Protein AF-A0A939RH05-F1 (afdb_monomer_lite)

Structure (mmCIF, N/CA/C/O backbone):
data_AF-A0A939RH05-F1
#
_entry.id   AF-A0A939RH05-F1
#
loop_
_atom_site.group_PDB
_atom_site.id
_atom_site.type_symbol
_atom_site.label_atom_id
_atom_site.label_alt_id
_atom_site.label_comp_id
_atom_site.label_asym_id
_atom_site.label_entity_id
_atom_site.label_seq_id
_atom_site.pdbx_PDB_ins_code
_atom_site.Cartn_x
_atom_site.Cartn_y
_atom_site.Cartn_z
_atom_site.occupancy
_atom_site.B_iso_or_equiv
_atom_site.auth_seq_id
_atom_site.auth_comp_id
_atom_site.auth_asym_id
_atom_site.auth_atom_id
_atom_site.pdbx_PDB_model_num
ATOM 1 N N . MET A 1 1 ? 24.840 -11.692 -16.134 1.00 40.72 1 MET A N 1
ATOM 2 C CA . MET A 1 1 ? 25.183 -10.286 -15.817 1.00 40.72 1 MET A CA 1
ATOM 3 C C . MET A 1 1 ? 23.890 -9.511 -15.577 1.00 40.72 1 MET A C 1
ATOM 5 O O . MET A 1 1 ? 23.160 -9.248 -16.523 1.00 40.72 1 MET A O 1
ATOM 9 N N . SER A 1 2 ? 23.541 -9.234 -14.318 1.00 48.94 2 SER A N 1
ATOM 10 C CA . SER A 1 2 ? 22.360 -8.439 -13.950 1.00 48.94 2 SER A CA 1
ATOM 11 C C . SER A 1 2 ? 22.568 -6.985 -14.378 1.00 48.94 2 SER A C 1
ATOM 13 O O . SER A 1 2 ? 23.469 -6.324 -13.863 1.00 48.94 2 SER A O 1
ATOM 15 N N . ARG A 1 3 ? 21.777 -6.498 -15.342 1.00 54.12 3 ARG A N 1
ATOM 16 C CA . ARG A 1 3 ? 21.884 -5.119 -15.833 1.00 54.12 3 ARG A CA 1
ATOM 17 C C . ARG A 1 3 ? 21.601 -4.130 -14.686 1.00 54.12 3 ARG A C 1
ATOM 19 O O . ARG A 1 3 ? 20.607 -4.315 -13.982 1.00 54.12 3 ARG A O 1
ATOM 26 N N . PRO A 1 4 ? 22.428 -3.088 -14.495 1.00 59.06 4 PRO A N 1
ATOM 27 C CA . PRO A 1 4 ? 22.259 -2.099 -13.425 1.00 59.06 4 PRO A CA 1
ATOM 28 C C . PRO A 1 4 ? 20.908 -1.356 -13.461 1.00 59.06 4 PRO A C 1
ATOM 30 O O . PRO A 1 4 ? 20.462 -0.883 -12.418 1.00 59.06 4 PRO A O 1
ATOM 33 N N . SER A 1 5 ? 20.209 -1.331 -14.603 1.00 62.38 5 SER A N 1
ATOM 34 C CA . SER A 1 5 ? 18.868 -0.737 -14.748 1.00 62.38 5 SER A CA 1
ATOM 35 C C . SER A 1 5 ? 17.805 -1.406 -13.864 1.00 62.38 5 SER A C 1
ATOM 37 O O . SER A 1 5 ? 17.005 -0.724 -13.228 1.00 62.38 5 SER A O 1
ATOM 39 N N . GLY A 1 6 ? 17.878 -2.732 -13.695 1.00 71.81 6 GLY A N 1
ATOM 40 C CA . GLY A 1 6 ? 16.884 -3.493 -12.933 1.00 71.81 6 GLY A CA 1
ATOM 41 C C . GLY A 1 6 ? 16.858 -3.189 -11.432 1.00 71.81 6 GLY A C 1
ATOM 42 O O . GLY A 1 6 ? 15.846 -3.444 -10.780 1.00 71.81 6 GLY A O 1
ATOM 43 N N . ARG A 1 7 ? 17.953 -2.647 -10.874 1.00 82.56 7 ARG A N 1
ATOM 44 C CA . ARG A 1 7 ? 18.017 -2.220 -9.465 1.00 82.56 7 ARG A CA 1
ATOM 45 C C . ARG A 1 7 ? 17.340 -0.869 -9.251 1.00 82.56 7 ARG A C 1
ATOM 47 O O . ARG A 1 7 ? 16.650 -0.708 -8.252 1.00 82.56 7 ARG A O 1
ATOM 54 N N . LEU A 1 8 ? 17.506 0.073 -10.181 1.00 86.44 8 LEU A N 1
ATOM 55 C CA . LEU A 1 8 ? 16.866 1.386 -10.094 1.00 86.44 8 LEU A CA 1
ATOM 56 C C . LEU A 1 8 ? 15.343 1.256 -10.225 1.00 86.44 8 LEU A C 1
ATOM 58 O O . LEU A 1 8 ? 14.609 1.812 -9.417 1.00 86.44 8 LEU A O 1
ATOM 62 N N . GLU A 1 9 ? 14.875 0.450 -11.180 1.00 86.50 9 GLU A N 1
ATOM 63 C CA . GLU A 1 9 ? 13.450 0.138 -11.368 1.00 86.50 9 GLU A CA 1
ATOM 64 C C . GLU A 1 9 ? 12.837 -0.484 -10.105 1.00 86.50 9 GLU A C 1
ATOM 66 O O . GLU A 1 9 ? 11.746 -0.104 -9.688 1.00 86.50 9 GLU A O 1
ATOM 71 N N . ALA A 1 10 ? 13.559 -1.410 -9.462 1.00 87.19 10 ALA A N 1
ATOM 72 C CA . ALA A 1 10 ? 13.124 -2.036 -8.216 1.00 87.19 10 ALA A CA 1
ATOM 73 C C . ALA A 1 10 ? 13.067 -1.035 -7.052 1.00 87.19 10 ALA A C 1
ATOM 75 O O . ALA A 1 10 ? 12.123 -1.070 -6.269 1.00 87.19 10 ALA A O 1
ATOM 76 N N . LEU A 1 11 ? 14.042 -0.126 -6.954 1.00 91.06 11 LEU A N 1
ATOM 77 C CA . LEU A 1 11 ? 14.052 0.926 -5.935 1.00 91.06 11 LEU A CA 1
ATOM 78 C C . LEU A 1 11 ? 12.913 1.928 -6.138 1.00 91.06 11 LEU A C 1
ATOM 80 O O . LEU A 1 11 ? 12.234 2.272 -5.175 1.00 91.06 11 LEU A O 1
ATOM 84 N N . LEU A 1 12 ? 12.665 2.360 -7.377 1.00 90.06 12 LEU A N 1
ATOM 85 C CA . LEU A 1 12 ? 11.559 3.263 -7.707 1.00 90.06 12 LEU A CA 1
ATOM 86 C C . LEU A 1 12 ? 10.204 2.610 -7.431 1.00 90.06 12 LEU A C 1
ATOM 88 O O . LEU A 1 12 ? 9.325 3.227 -6.832 1.00 90.06 12 LEU A O 1
ATOM 92 N N . ALA A 1 13 ? 10.053 1.344 -7.810 1.00 91.81 13 ALA A N 1
ATOM 93 C CA . ALA A 1 13 ? 8.868 0.561 -7.508 1.00 91.81 13 ALA A CA 1
ATOM 94 C C . ALA A 1 13 ? 8.647 0.406 -5.996 1.00 91.81 13 ALA A C 1
ATOM 96 O O . ALA A 1 13 ? 7.541 0.636 -5.510 1.00 91.81 13 ALA A O 1
ATOM 97 N N . ALA A 1 14 ? 9.696 0.079 -5.238 1.00 91.38 14 ALA A N 1
ATOM 98 C CA . ALA A 1 14 ? 9.627 -0.025 -3.784 1.00 91.38 14 ALA A CA 1
ATOM 99 C C . ALA A 1 14 ? 9.269 1.319 -3.129 1.00 91.38 14 ALA A C 1
ATOM 101 O O . ALA A 1 14 ? 8.418 1.356 -2.242 1.00 91.38 14 ALA A O 1
ATOM 102 N N . ALA A 1 15 ? 9.853 2.425 -3.600 1.00 92.31 15 ALA A N 1
ATOM 103 C CA . ALA A 1 15 ? 9.531 3.769 -3.126 1.00 92.31 15 ALA A CA 1
ATOM 104 C C . ALA A 1 15 ? 8.066 4.141 -3.412 1.00 92.31 15 ALA A C 1
ATOM 106 O O . ALA A 1 15 ? 7.373 4.639 -2.524 1.00 92.31 15 ALA A O 1
ATOM 107 N N . GLY A 1 16 ? 7.561 3.843 -4.612 1.00 92.56 16 GLY A N 1
ATOM 108 C CA . GLY A 1 16 ? 6.157 4.071 -4.960 1.00 92.56 16 GLY A CA 1
ATOM 109 C C . GLY A 1 16 ? 5.189 3.194 -4.161 1.00 92.56 16 GLY A C 1
ATOM 110 O O . GLY A 1 16 ? 4.146 3.670 -3.710 1.00 92.56 16 GLY A O 1
ATOM 111 N N . GLY A 1 17 ? 5.554 1.938 -3.894 1.00 93.19 17 GLY A N 1
ATOM 112 C CA . GLY A 1 17 ? 4.794 1.072 -2.996 1.00 93.19 17 GLY A CA 1
ATOM 113 C C . GLY A 1 17 ? 4.761 1.586 -1.559 1.00 93.19 17 GLY A C 1
ATOM 114 O O . GLY A 1 17 ? 3.690 1.654 -0.958 1.00 93.19 17 GLY A O 1
ATOM 115 N N . ALA A 1 18 ? 5.899 2.034 -1.026 1.00 92.25 18 ALA A N 1
ATOM 116 C CA . ALA A 1 18 ? 5.975 2.636 0.304 1.00 92.25 18 ALA A CA 1
ATOM 117 C C . ALA A 1 18 ? 5.133 3.921 0.407 1.00 92.25 18 ALA A C 1
ATOM 119 O O . ALA A 1 18 ? 4.400 4.098 1.380 1.00 92.25 18 ALA A O 1
ATOM 120 N N . ALA A 1 19 ? 5.167 4.783 -0.615 1.00 93.81 19 ALA A N 1
ATOM 121 C CA . ALA A 1 19 ? 4.330 5.981 -0.672 1.00 93.81 19 ALA A CA 1
ATOM 122 C C . ALA A 1 19 ? 2.830 5.636 -0.701 1.00 93.81 19 ALA A C 1
ATOM 124 O O . ALA A 1 19 ? 2.027 6.270 -0.016 1.00 93.81 19 ALA A O 1
ATOM 125 N N . THR A 1 20 ? 2.454 4.590 -1.440 1.00 94.31 20 THR A N 1
ATOM 126 C CA . THR A 1 20 ? 1.061 4.127 -1.515 1.00 94.31 20 THR A CA 1
ATOM 127 C C . THR A 1 20 ? 0.600 3.523 -0.184 1.00 94.31 20 THR A C 1
ATOM 129 O O . THR A 1 20 ? -0.507 3.813 0.266 1.00 94.31 20 THR A O 1
ATOM 132 N N . ALA A 1 21 ? 1.454 2.748 0.494 1.00 91.81 21 ALA A N 1
ATOM 133 C CA . ALA A 1 21 ? 1.186 2.267 1.851 1.00 91.81 21 ALA A CA 1
ATOM 134 C C . ALA A 1 21 ? 1.003 3.427 2.840 1.00 91.81 21 ALA A C 1
ATOM 136 O O . ALA A 1 21 ? 0.078 3.402 3.650 1.00 91.81 21 ALA A O 1
ATOM 137 N N . LEU A 1 22 ? 1.834 4.469 2.759 1.00 93.38 22 LEU A N 1
ATOM 138 C CA . LEU A 1 22 ? 1.702 5.647 3.615 1.00 93.38 22 LEU A CA 1
ATOM 139 C C . LEU A 1 22 ? 0.357 6.352 3.394 1.00 93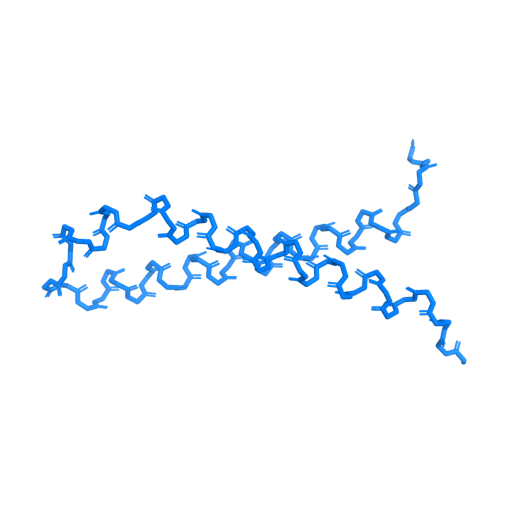.38 22 LEU A C 1
ATOM 141 O O . LEU A 1 22 ? -0.344 6.656 4.357 1.00 93.38 22 LEU A O 1
ATOM 145 N N . LEU A 1 23 ? -0.037 6.561 2.136 1.00 91.94 23 LEU A N 1
ATOM 146 C CA . LEU A 1 23 ? -1.337 7.147 1.798 1.00 91.94 23 LEU A CA 1
ATOM 147 C C . LEU A 1 23 ? -2.495 6.289 2.316 1.00 91.94 23 LEU A C 1
ATOM 149 O O . LEU A 1 23 ? -3.409 6.818 2.947 1.00 91.94 23 LEU A O 1
ATOM 153 N N . ALA A 1 24 ? -2.432 4.968 2.129 1.00 91.12 24 ALA A N 1
ATOM 154 C CA . ALA A 1 24 ? -3.424 4.051 2.681 1.00 91.12 24 ALA A CA 1
ATOM 155 C C . ALA A 1 24 ? -3.498 4.161 4.211 1.00 91.12 24 ALA A C 1
ATOM 157 O O . ALA A 1 24 ? -4.589 4.225 4.774 1.00 91.12 24 ALA A O 1
ATOM 158 N N . ARG A 1 25 ? -2.350 4.261 4.892 1.00 90.06 25 ARG A N 1
ATOM 159 C CA . ARG A 1 25 ? -2.286 4.422 6.349 1.00 90.06 25 ARG A CA 1
ATOM 160 C C . ARG A 1 25 ? -2.929 5.722 6.820 1.00 90.06 25 ARG A C 1
ATOM 162 O O . ARG A 1 25 ? -3.621 5.701 7.835 1.00 90.06 25 ARG A O 1
ATOM 169 N N . LEU A 1 26 ? -2.707 6.821 6.100 1.00 91.75 26 LEU A N 1
ATOM 170 C CA . LEU A 1 26 ? -3.300 8.126 6.401 1.00 91.75 26 LEU A CA 1
ATOM 171 C C . LEU A 1 26 ? -4.821 8.098 6.221 1.00 91.75 26 LEU A C 1
ATOM 173 O O . LEU A 1 26 ? -5.545 8.527 7.117 1.00 91.75 26 LEU A O 1
ATOM 177 N N . LEU A 1 27 ? -5.306 7.526 5.116 1.00 89.69 27 LEU A N 1
ATOM 178 C CA . LEU A 1 27 ? -6.742 7.382 4.847 1.00 89.69 27 LEU A CA 1
ATOM 179 C C . LEU A 1 27 ? -7.432 6.480 5.880 1.00 89.69 27 LEU A C 1
ATOM 181 O O . LEU A 1 27 ? -8.530 6.781 6.342 1.00 89.69 27 LEU A O 1
ATOM 185 N N . LEU A 1 28 ? -6.762 5.404 6.297 1.00 87.88 28 LEU A N 1
ATOM 186 C CA . LEU A 1 28 ? -7.244 4.490 7.335 1.00 87.88 28 LEU A CA 1
ATOM 187 C C . LEU A 1 28 ? -7.000 5.015 8.762 1.00 87.88 28 LEU A C 1
ATOM 189 O O . LEU A 1 28 ? -7.415 4.375 9.728 1.00 87.88 28 LEU A O 1
ATOM 193 N N . GLY A 1 29 ? -6.352 6.172 8.930 1.00 86.75 29 GLY A N 1
ATOM 194 C CA . GLY A 1 29 ? -6.011 6.738 10.237 1.00 86.75 29 GLY A CA 1
ATOM 195 C C . GLY A 1 29 ? -7.240 7.023 11.104 1.00 86.75 29 GLY A C 1
ATOM 196 O O . GLY A 1 29 ? -7.243 6.710 12.294 1.00 86.75 29 GLY A O 1
ATOM 197 N N . GLY A 1 30 ? -8.319 7.528 10.496 1.00 84.00 30 GLY A N 1
ATOM 198 C CA . GLY A 1 30 ? -9.593 7.749 11.190 1.00 84.00 30 GLY A CA 1
ATOM 199 C C . GLY A 1 30 ? -10.238 6.450 11.680 1.00 84.00 30 GLY A C 1
ATOM 200 O O . GLY A 1 30 ? -10.736 6.388 12.801 1.00 84.00 30 GLY A O 1
ATOM 201 N N . LEU A 1 31 ? -10.153 5.378 10.886 1.00 84.00 31 LEU A N 1
ATOM 202 C CA . LEU A 1 31 ? -10.649 4.056 11.278 1.00 84.00 31 LEU A CA 1
ATOM 203 C C . LEU A 1 31 ? -9.803 3.435 12.391 1.00 84.00 31 LEU A C 1
ATOM 205 O O . LEU A 1 31 ? -10.355 2.801 13.288 1.00 84.00 31 LEU A O 1
ATOM 209 N N . TYR A 1 32 ? -8.491 3.678 12.377 1.00 83.00 32 TYR A N 1
ATOM 210 C CA . TYR A 1 32 ? -7.593 3.293 13.465 1.00 83.00 32 TYR A CA 1
ATOM 211 C C . TYR A 1 32 ? -7.989 3.927 14.790 1.00 83.00 32 TYR A C 1
ATOM 213 O O . TYR A 1 32 ? -8.018 3.240 15.805 1.00 83.00 32 TYR A O 1
ATOM 221 N N . LEU A 1 33 ? -8.292 5.228 14.777 1.00 85.38 33 LEU A N 1
ATOM 222 C CA . LEU A 1 33 ? -8.738 5.961 15.961 1.00 85.38 33 LEU A CA 1
ATOM 223 C C . LEU A 1 33 ? -10.097 5.451 16.458 1.00 85.38 33 LEU A C 1
ATOM 225 O O . LEU A 1 33 ? -10.302 5.340 17.663 1.00 85.38 33 LEU A O 1
ATOM 229 N N . ALA A 1 34 ? -10.995 5.084 15.543 1.00 86.56 34 ALA A N 1
ATOM 230 C CA . ALA A 1 34 ? -12.307 4.548 15.892 1.00 86.56 34 ALA A CA 1
ATOM 231 C C . ALA A 1 34 ? -12.255 3.130 16.500 1.00 86.56 34 ALA A C 1
ATOM 233 O O . ALA A 1 34 ? -13.089 2.806 17.338 1.00 86.56 34 ALA A O 1
ATOM 234 N N . HIS A 1 35 ? -11.271 2.303 16.125 1.00 86.88 35 HIS A N 1
ATOM 235 C CA . HIS A 1 35 ? -11.187 0.888 16.524 1.00 86.88 35 HIS A CA 1
ATOM 236 C C . HIS A 1 35 ? -9.972 0.583 17.418 1.00 86.88 35 HIS A C 1
ATOM 238 O O . HIS A 1 35 ? -9.475 -0.542 17.435 1.00 86.88 35 HIS A O 1
ATOM 244 N N . GLN A 1 36 ? -9.474 1.560 18.188 1.00 82.06 36 GLN A N 1
ATOM 245 C CA . GLN A 1 36 ? -8.285 1.372 19.044 1.00 82.06 36 GLN A CA 1
ATOM 246 C C . GLN A 1 36 ? -8.438 0.270 20.101 1.00 82.06 36 GLN A C 1
ATOM 248 O O . GLN A 1 36 ? -7.442 -0.278 20.568 1.00 82.06 36 GLN A O 1
ATOM 253 N N . GLN A 1 37 ? -9.675 -0.058 20.471 1.00 86.25 37 GLN A N 1
ATOM 254 C CA . GLN A 1 37 ? -10.004 -1.105 21.441 1.00 86.25 37 GLN A CA 1
ATOM 255 C C . GLN A 1 37 ? -10.049 -2.510 20.802 1.00 86.25 37 GLN A C 1
ATOM 257 O O . GLN A 1 37 ? -10.128 -3.505 21.518 1.00 86.25 37 GLN A O 1
ATOM 262 N N . GLU A 1 38 ? -9.975 -2.616 19.469 1.00 90.75 38 GLU A N 1
ATOM 263 C CA . GLU A 1 38 ? -10.144 -3.867 18.726 1.00 90.75 38 GLU A CA 1
ATOM 264 C C . GLU A 1 38 ? -8.843 -4.287 18.013 1.00 90.75 38 GLU A C 1
ATOM 266 O O . GLU A 1 38 ? -8.629 -3.996 16.831 1.00 90.75 38 GLU A O 1
ATOM 271 N N . PRO A 1 39 ? -7.948 -5.031 18.691 1.00 85.31 39 PRO A N 1
ATOM 272 C CA . PRO A 1 39 ? -6.642 -5.397 18.141 1.00 85.31 39 PRO A CA 1
ATOM 273 C C . PRO A 1 39 ? -6.728 -6.276 16.887 1.00 85.31 39 PRO A C 1
ATOM 275 O O . PRO A 1 39 ? -5.824 -6.246 16.054 1.00 85.31 39 PRO A O 1
ATOM 278 N N . ALA A 1 40 ? -7.803 -7.052 16.727 1.00 88.31 40 ALA A N 1
ATOM 279 C CA . ALA A 1 40 ? -8.033 -7.851 15.525 1.00 88.31 40 ALA A CA 1
ATOM 280 C C . ALA A 1 40 ? -8.267 -6.970 14.288 1.00 88.31 40 ALA A C 1
ATOM 282 O O . ALA A 1 40 ? -7.723 -7.253 13.221 1.00 88.31 40 ALA A O 1
ATOM 283 N N . VAL A 1 41 ? -9.021 -5.881 14.448 1.00 86.25 41 VAL A N 1
ATOM 284 C CA . VAL A 1 41 ? -9.322 -4.924 13.379 1.00 86.25 41 VAL A CA 1
ATOM 285 C C . VAL A 1 41 ? -8.069 -4.140 12.991 1.00 86.25 41 VAL A C 1
ATOM 287 O O . VAL A 1 41 ? -7.763 -4.009 11.808 1.00 86.25 41 VAL A O 1
ATOM 290 N N . LEU A 1 42 ? -7.280 -3.707 13.978 1.00 86.75 42 LEU A N 1
ATOM 291 C CA . LEU A 1 42 ? -6.002 -3.027 13.740 1.00 86.75 42 LEU A CA 1
ATOM 292 C C . LEU A 1 42 ? -5.032 -3.920 12.946 1.00 86.75 42 LEU A C 1
ATOM 294 O O . LEU A 1 42 ? -4.481 -3.483 11.941 1.00 86.75 42 LEU A O 1
ATOM 298 N N . ARG A 1 43 ? -4.896 -5.203 13.310 1.00 88.44 43 ARG A N 1
ATOM 299 C CA . ARG A 1 43 ? -4.062 -6.159 12.551 1.00 88.44 43 ARG A CA 1
ATOM 300 C C . ARG A 1 43 ? -4.524 -6.327 11.104 1.00 88.44 43 ARG A C 1
ATOM 302 O O . ARG A 1 43 ? -3.688 -6.437 10.209 1.00 88.44 43 ARG A O 1
ATOM 309 N N . TRP A 1 44 ? -5.835 -6.344 10.870 1.00 90.56 44 TRP A N 1
ATOM 310 C CA . TRP A 1 44 ? -6.395 -6.393 9.520 1.00 90.56 44 TRP A CA 1
ATOM 311 C C . TRP A 1 44 ? -6.062 -5.141 8.713 1.00 90.56 44 TRP A C 1
ATOM 313 O O . TRP A 1 44 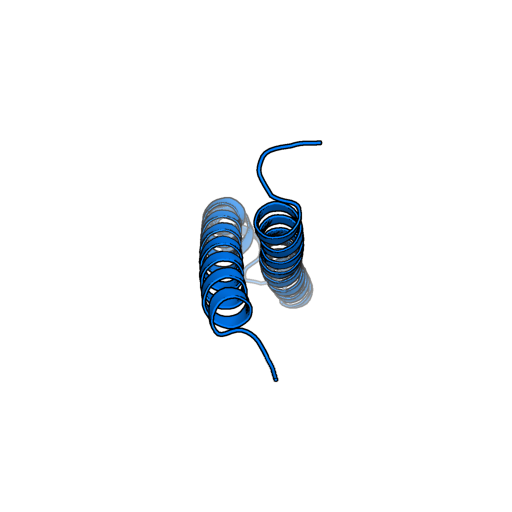? -5.703 -5.252 7.541 1.00 90.56 44 TRP A O 1
ATOM 323 N N . PHE A 1 45 ? -6.120 -3.961 9.330 1.00 89.25 45 PHE A N 1
ATOM 324 C CA . PHE A 1 45 ? -5.728 -2.729 8.657 1.00 89.25 45 PHE A CA 1
ATOM 325 C C . PHE A 1 45 ? -4.227 -2.663 8.371 1.00 89.25 45 PHE A C 1
ATOM 327 O O . PHE A 1 45 ? -3.856 -2.263 7.269 1.00 89.25 45 PHE A O 1
ATOM 334 N N . ASP A 1 46 ? -3.367 -3.089 9.298 1.00 90.25 46 ASP A N 1
ATOM 335 C CA . ASP A 1 46 ? -1.924 -3.188 9.040 1.00 90.25 46 ASP A CA 1
ATOM 336 C C . ASP A 1 46 ? -1.645 -4.128 7.857 1.00 90.25 46 ASP A C 1
ATOM 338 O O . ASP A 1 46 ? -0.907 -3.773 6.934 1.00 90.25 46 ASP A O 1
ATOM 342 N N . ALA A 1 47 ? -2.301 -5.293 7.823 1.00 91.69 47 ALA A N 1
ATOM 343 C CA . ALA A 1 47 ? -2.194 -6.226 6.704 1.00 91.69 47 ALA A CA 1
ATOM 344 C C . ALA A 1 47 ? -2.683 -5.607 5.382 1.00 91.69 47 ALA A C 1
ATOM 346 O O . ALA A 1 47 ? -2.030 -5.768 4.349 1.00 91.69 47 ALA A O 1
ATOM 347 N N . ALA A 1 48 ? -3.789 -4.859 5.408 1.00 91.62 48 ALA A N 1
ATOM 348 C CA . ALA A 1 48 ? -4.313 -4.166 4.235 1.00 91.62 48 ALA A CA 1
ATOM 349 C C . ALA A 1 48 ? -3.337 -3.097 3.716 1.00 91.62 48 ALA A C 1
ATOM 351 O O . ALA A 1 48 ? -3.072 -3.043 2.515 1.00 91.62 48 ALA A O 1
ATOM 352 N N . VAL A 1 49 ? -2.746 -2.289 4.602 1.00 93.25 49 VAL A N 1
ATOM 353 C CA . VAL A 1 49 ? -1.751 -1.262 4.243 1.00 93.25 49 VAL A CA 1
ATOM 354 C C . VAL A 1 49 ? -0.519 -1.892 3.594 1.00 93.25 49 VAL A C 1
ATOM 356 O O . VAL A 1 49 ? -0.070 -1.433 2.538 1.00 93.25 49 VAL A O 1
ATOM 359 N N . ILE A 1 50 ? 0.005 -2.967 4.187 1.00 93.62 50 ILE A N 1
ATOM 360 C CA . ILE A 1 50 ? 1.148 -3.708 3.640 1.00 93.62 50 ILE A CA 1
ATOM 361 C C . ILE A 1 50 ? 0.791 -4.310 2.275 1.00 93.62 50 ILE A C 1
ATOM 363 O O . ILE A 1 50 ? 1.584 -4.216 1.333 1.00 93.62 50 ILE A O 1
ATOM 367 N N . GLY A 1 51 ? -0.405 -4.889 2.145 1.00 93.75 51 GLY A N 1
ATOM 368 C CA . GLY A 1 51 ? -0.902 -5.457 0.893 1.00 93.75 51 GLY A CA 1
ATOM 369 C C . GLY A 1 51 ? -1.003 -4.415 -0.221 1.00 93.75 51 GLY A C 1
ATOM 370 O O . GLY A 1 51 ? -0.503 -4.649 -1.323 1.00 93.75 51 GLY A O 1
ATOM 371 N N . ILE A 1 52 ? -1.564 -3.241 0.077 1.00 93.94 52 ILE A N 1
ATOM 372 C CA . ILE A 1 52 ? -1.672 -2.121 -0.868 1.00 93.94 52 ILE A CA 1
ATOM 373 C C . ILE A 1 52 ? -0.283 -1.657 -1.318 1.00 93.94 52 IL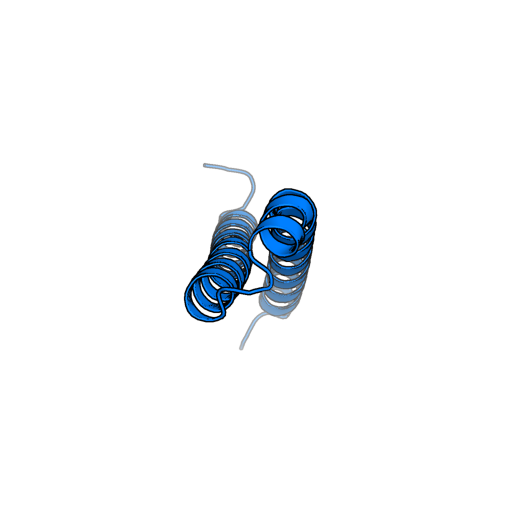E A C 1
ATOM 375 O O . ILE A 1 52 ? -0.036 -1.544 -2.519 1.00 93.94 52 ILE A O 1
ATOM 379 N N . GLY A 1 53 ? 0.641 -1.434 -0.379 1.00 93.38 53 GLY A N 1
ATOM 380 C CA . GLY A 1 53 ? 1.995 -0.997 -0.720 1.00 93.38 53 GLY A CA 1
ATOM 381 C C . GLY A 1 53 ? 2.757 -2.018 -1.558 1.00 93.38 53 GLY A C 1
ATOM 382 O O . GLY A 1 53 ? 3.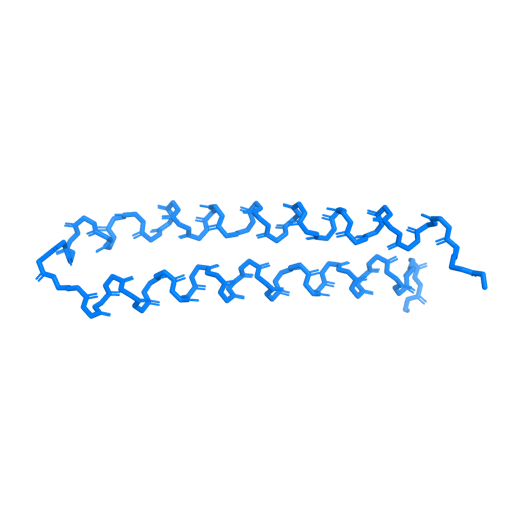393 -1.663 -2.550 1.00 93.38 53 GLY A O 1
ATOM 383 N N . THR A 1 54 ? 2.646 -3.298 -1.206 1.00 93.31 54 THR A N 1
ATOM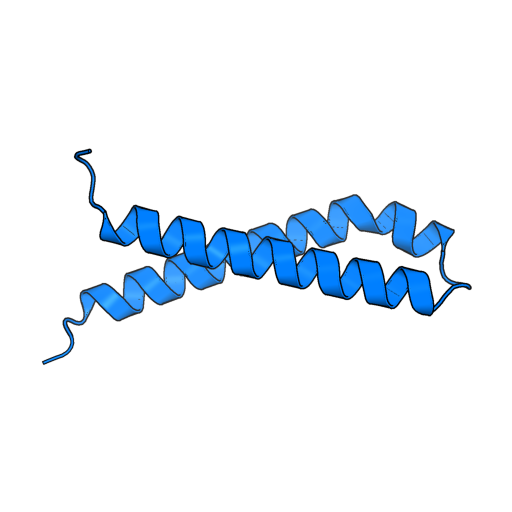 384 C CA . THR A 1 54 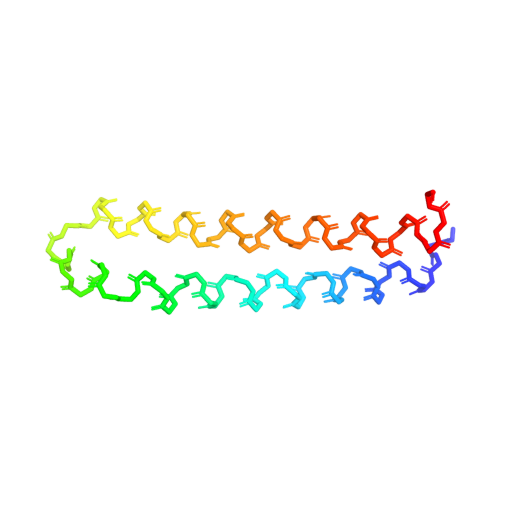? 3.305 -4.385 -1.942 1.00 93.31 54 THR A CA 1
ATOM 385 C C . THR A 1 54 ? 2.711 -4.538 -3.343 1.00 93.31 54 THR A C 1
ATOM 387 O O . THR A 1 54 ? 3.455 -4.624 -4.320 1.00 93.31 54 THR A O 1
ATOM 390 N N . GLY A 1 55 ? 1.381 -4.512 -3.469 1.00 93.12 55 GLY A N 1
ATOM 391 C CA . GLY A 1 55 ? 0.693 -4.576 -4.759 1.00 93.12 55 GLY A CA 1
ATOM 392 C C . GLY A 1 55 ? 1.070 -3.410 -5.674 1.00 93.12 55 GLY A C 1
ATOM 393 O O . GLY A 1 55 ? 1.395 -3.626 -6.842 1.00 93.12 55 GLY A O 1
ATOM 394 N N . ALA A 1 56 ? 1.116 -2.192 -5.130 1.00 93.44 56 ALA A N 1
ATOM 395 C CA . ALA A 1 56 ? 1.550 -1.006 -5.859 1.00 93.44 56 ALA A CA 1
ATOM 396 C C . ALA A 1 56 ? 3.017 -1.102 -6.306 1.00 93.44 56 ALA A C 1
ATOM 398 O O . ALA A 1 56 ? 3.313 -0.810 -7.465 1.00 93.44 56 ALA A O 1
ATOM 399 N N . ALA A 1 57 ? 3.922 -1.576 -5.440 1.00 90.94 57 ALA A N 1
ATOM 400 C CA . ALA A 1 57 ? 5.318 -1.806 -5.813 1.00 90.94 57 ALA A CA 1
ATOM 401 C C . ALA A 1 57 ? 5.438 -2.807 -6.967 1.00 90.94 57 ALA A C 1
ATOM 403 O O . ALA A 1 57 ? 6.128 -2.543 -7.948 1.00 90.94 57 ALA A O 1
ATOM 404 N N . VAL A 1 58 ? 4.738 -3.941 -6.896 1.00 93.00 58 VAL A N 1
ATOM 405 C CA . VAL A 1 58 ? 4.766 -4.949 -7.966 1.00 93.00 58 VAL A CA 1
ATOM 406 C C . VAL A 1 58 ? 4.217 -4.376 -9.272 1.00 93.00 58 VAL A C 1
ATOM 408 O O . VAL A 1 58 ? 4.816 -4.586 -10.328 1.00 93.00 58 VAL A O 1
ATOM 411 N N . LEU A 1 59 ? 3.109 -3.632 -9.218 1.00 92.75 59 LEU A N 1
ATOM 412 C CA . LEU A 1 59 ? 2.510 -3.017 -10.400 1.00 92.75 59 LEU A CA 1
ATOM 413 C C . LEU A 1 59 ? 3.470 -2.008 -11.046 1.00 92.75 59 LEU A C 1
ATOM 415 O O . LEU A 1 59 ? 3.734 -2.095 -12.243 1.00 92.75 59 LEU A O 1
ATOM 419 N N . LEU A 1 60 ? 4.053 -1.112 -10.247 1.00 90.56 60 LEU A N 1
ATOM 420 C CA . LEU A 1 60 ? 5.036 -0.131 -10.709 1.00 90.56 60 LEU A CA 1
ATOM 421 C C . LEU A 1 60 ? 6.279 -0.802 -11.284 1.00 90.56 60 LEU A C 1
ATOM 423 O O . LEU A 1 60 ? 6.751 -0.402 -12.342 1.00 90.56 60 LEU A O 1
ATOM 427 N N . TYR A 1 61 ? 6.777 -1.858 -10.643 1.00 87.94 61 TYR A N 1
ATOM 428 C CA . TYR A 1 61 ? 7.916 -2.612 -11.156 1.00 87.94 61 TYR A CA 1
ATOM 429 C C . TYR A 1 61 ? 7.622 -3.226 -12.527 1.00 87.94 61 TYR A C 1
ATOM 431 O O . TYR A 1 61 ? 8.452 -3.157 -13.435 1.00 87.94 61 TYR A O 1
ATOM 439 N N . ARG A 1 62 ? 6.422 -3.798 -12.700 1.00 89.50 62 ARG A N 1
ATOM 440 C CA . ARG A 1 62 ? 5.978 -4.347 -13.989 1.00 89.50 62 ARG A CA 1
ATOM 441 C C . ARG A 1 62 ? 5.849 -3.260 -15.051 1.00 89.50 62 ARG A C 1
ATOM 443 O O . ARG A 1 62 ? 6.299 -3.488 -16.167 1.00 89.50 62 ARG A O 1
ATOM 450 N N . LEU A 1 63 ? 5.292 -2.098 -14.709 1.00 88.44 63 LEU A N 1
ATOM 451 C CA . LEU A 1 63 ? 5.155 -0.963 -15.630 1.00 88.44 63 LEU A CA 1
ATOM 452 C C . LEU A 1 63 ? 6.520 -0.405 -16.056 1.00 88.44 63 LEU A C 1
ATOM 454 O O . LEU A 1 63 ? 6.759 -0.212 -17.244 1.00 88.44 63 LEU A O 1
ATOM 458 N N . LEU A 1 64 ? 7.441 -0.218 -15.107 1.00 85.94 64 LEU A N 1
ATOM 459 C CA . LEU A 1 64 ? 8.798 0.264 -15.379 1.00 85.94 64 LEU A CA 1
ATOM 460 C C . LEU A 1 64 ? 9.584 -0.702 -16.276 1.00 85.94 64 LEU A C 1
ATOM 462 O O . LEU A 1 64 ? 10.360 -0.259 -17.118 1.00 85.94 64 LEU A O 1
ATOM 466 N N . ARG A 1 65 ? 9.354 -2.015 -16.137 1.00 82.94 65 ARG A N 1
ATOM 467 C CA . ARG A 1 65 ? 9.965 -3.038 -16.998 1.00 82.94 65 ARG A CA 1
ATOM 468 C C . ARG A 1 65 ? 9.289 -3.233 -18.349 1.00 82.94 65 ARG A C 1
ATOM 470 O O . ARG A 1 65 ? 9.957 -3.693 -19.270 1.00 82.94 65 ARG A O 1
ATOM 477 N N . ALA A 1 66 ? 7.994 -2.948 -18.463 1.00 81.50 66 ALA A N 1
ATOM 478 C CA . ALA A 1 66 ? 7.264 -3.095 -19.720 1.00 81.50 66 ALA A CA 1
ATOM 479 C C . ALA A 1 66 ? 7.742 -2.090 -20.786 1.00 81.50 66 ALA A C 1
ATOM 481 O O . ALA A 1 66 ? 7.624 -2.372 -21.974 1.00 81.50 66 ALA A O 1
ATOM 482 N N . GLY A 1 67 ? 8.346 -0.968 -20.370 1.00 62.25 67 GLY A N 1
ATOM 483 C CA . GLY A 1 67 ? 8.780 0.102 -21.268 1.00 62.25 67 GLY A CA 1
ATOM 484 C C . GLY A 1 67 ? 7.595 0.888 -21.861 1.00 62.25 67 GLY A C 1
ATOM 485 O O . GLY A 1 67 ? 6.455 0.423 -21.830 1.00 62.25 67 GLY A O 1
ATOM 486 N N . PRO A 1 68 ? 7.821 2.106 -22.384 1.00 53.75 68 PRO A N 1
ATOM 487 C CA . PRO A 1 68 ? 6.772 2.892 -23.027 1.00 53.75 68 PRO A CA 1
ATOM 488 C C . PRO A 1 68 ? 6.463 2.304 -24.415 1.00 53.75 68 PRO A C 1
ATOM 490 O O . PRO A 1 68 ? 7.089 2.691 -25.397 1.00 53.75 68 PRO A O 1
ATOM 493 N N . GLY A 1 69 ? 5.546 1.336 -24.503 1.00 52.09 69 GLY A N 1
ATOM 494 C CA . GLY A 1 69 ? 5.142 0.769 -25.798 1.00 52.09 69 GLY A CA 1
ATOM 495 C C . GLY A 1 69 ? 4.405 -0.569 -25.749 1.00 52.09 69 GLY A C 1
ATOM 496 O O . GLY A 1 69 ? 4.797 -1.486 -26.465 1.00 52.09 69 GLY A O 1
ATOM 497 N N . ALA A 1 70 ? 3.362 -0.684 -24.921 1.00 46.66 70 ALA A N 1
ATOM 498 C CA . ALA A 1 70 ? 2.281 -1.622 -25.236 1.00 46.66 70 ALA A CA 1
ATOM 499 C C . ALA A 1 70 ? 1.453 -1.076 -26.408 1.00 46.66 70 ALA A C 1
ATOM 501 O O . ALA A 1 70 ? 1.285 0.166 -26.455 1.00 46.66 70 ALA A O 1
#

Foldseek 3Di:
DPPPLLVVQLVVLLVQLVVQLVVLCVVCVVVCVVCVVPVVVVVVSNVVSNVSSVVSSVVSSVVSVVPPDD

Sequence (70 aa):
MSRPSGRLEALLAAAGGAATALLARLLLGGLYLAHQQEPAVLRWFDAAVIGIGTGAAVLLYRLLRAGPGA

Radius of gyration: 15.68 Å; chains: 1; bounding box: 38×18×47 Å

Secondary structure (DSSP, 8-state):
---THHHHHHHHHHHHHHHHHHHHHHHTHHHHHHTTT-HHHHHHHHHHHHHHHHHHHHHHHHHHHH-S--

pLDDT: mean 84.57, std 12.84, range [40.72, 94.31]